Protein AF-A0A820BGQ4-F1 (afdb_monomer_lite)

Foldseek 3Di:
DQVVQQVVQVVCCVPPVDQKDKGKDKDDDVCCCVHDPNPVPDIDIYMDITHCCVPPPVNVVVVVVVVVPD

Structure (mmCIF, N/CA/C/O backbone):
data_AF-A0A820BGQ4-F1
#
_entry.id   AF-A0A820BGQ4-F1
#
loop_
_atom_site.group_PDB
_atom_site.id
_atom_site.type_symbol
_atom_site.label_atom_id
_atom_site.label_alt_id
_atom_site.label_comp_id
_atom_site.label_asym_id
_atom_site.label_entity_id
_atom_site.label_seq_id
_atom_site.pdbx_PDB_ins_code
_atom_site.Cartn_x
_atom_site.Cartn_y
_atom_site.Cartn_z
_atom_site.occupancy
_atom_site.B_iso_or_equiv
_atom_site.auth_seq_id
_atom_site.auth_comp_id
_atom_site.auth_asym_id
_atom_site.auth_atom_id
_atom_site.pdbx_PDB_model_num
ATOM 1 N N . GLN A 1 1 ? -10.919 -2.311 2.637 1.00 89.44 1 GLN A N 1
ATOM 2 C CA . GLN A 1 1 ? -9.797 -1.343 2.620 1.00 89.44 1 GLN A CA 1
ATOM 3 C C . GLN A 1 1 ? -8.556 -1.984 2.004 1.00 89.44 1 GLN A C 1
ATOM 5 O O . GLN A 1 1 ? -7.970 -1.431 1.091 1.00 89.44 1 GLN A O 1
ATOM 10 N N . GLU A 1 2 ? -8.253 -3.208 2.418 1.00 93.69 2 GLU A N 1
ATOM 11 C CA . GLU A 1 2 ? -7.224 -4.130 1.940 1.00 93.69 2 GLU A CA 1
ATOM 12 C C . GLU A 1 2 ? -7.119 -4.184 0.408 1.00 93.69 2 GLU A C 1
ATOM 14 O O . GLU A 1 2 ? -6.037 -3.999 -0.143 1.00 93.69 2 GLU A O 1
ATOM 19 N N . ARG A 1 3 ? -8.251 -4.364 -0.294 1.00 97.00 3 ARG A N 1
ATOM 20 C CA . ARG A 1 3 ? -8.277 -4.385 -1.766 1.00 97.00 3 ARG A CA 1
ATOM 21 C C . ARG A 1 3 ? -7.825 -3.060 -2.381 1.00 97.00 3 ARG A C 1
ATOM 23 O O . ARG A 1 3 ? -7.040 -3.082 -3.317 1.00 97.00 3 ARG A O 1
ATOM 30 N N . LEU A 1 4 ? -8.294 -1.930 -1.849 1.00 97.38 4 LEU A N 1
ATOM 31 C CA . LEU A 1 4 ? -7.911 -0.603 -2.342 1.00 97.38 4 LEU A CA 1
ATOM 32 C C . LEU A 1 4 ? -6.403 -0.382 -2.177 1.00 97.38 4 LEU A C 1
ATOM 34 O O . LEU A 1 4 ? -5.737 0.040 -3.114 1.00 97.38 4 LEU A O 1
ATOM 38 N N . THR A 1 5 ? -5.858 -0.730 -1.013 1.00 97.69 5 THR A N 1
ATOM 39 C CA . THR A 1 5 ? -4.424 -0.613 -0.719 1.00 97.69 5 THR A CA 1
ATOM 40 C C . THR A 1 5 ? -3.576 -1.411 -1.707 1.00 97.69 5 THR A C 1
ATOM 42 O O . THR A 1 5 ? -2.562 -0.911 -2.190 1.00 97.69 5 THR A O 1
ATOM 45 N N . ARG A 1 6 ? -4.017 -2.623 -2.073 1.00 97.81 6 ARG A N 1
ATOM 46 C CA . ARG A 1 6 ? -3.343 -3.424 -3.099 1.00 97.81 6 ARG A CA 1
ATOM 47 C C . ARG A 1 6 ? -3.466 -2.824 -4.502 1.00 97.81 6 ARG A C 1
ATOM 49 O O . ARG A 1 6 ? -2.462 -2.764 -5.197 1.00 97.81 6 ARG A O 1
ATOM 56 N N . GLN A 1 7 ? -4.644 -2.331 -4.883 1.00 98.44 7 GLN A N 1
ATOM 57 C CA . GLN A 1 7 ? -4.849 -1.698 -6.191 1.00 98.44 7 GLN A CA 1
ATOM 58 C C . GLN A 1 7 ? -3.965 -0.460 -6.385 1.00 98.44 7 GLN A C 1
ATOM 60 O O . GLN A 1 7 ? -3.448 -0.251 -7.474 1.00 98.44 7 GLN A O 1
ATOM 65 N N . ILE A 1 8 ? -3.751 0.339 -5.332 1.00 98.31 8 ILE A N 1
ATOM 66 C CA . ILE A 1 8 ? -2.810 1.468 -5.380 1.00 98.31 8 ILE A CA 1
ATOM 67 C C . ILE A 1 8 ? -1.387 0.962 -5.644 1.00 98.31 8 ILE A C 1
ATOM 69 O O . ILE A 1 8 ? -0.694 1.513 -6.493 1.00 98.31 8 ILE A O 1
ATOM 73 N N . ALA A 1 9 ? -0.956 -0.091 -4.943 1.00 98.31 9 ALA A N 1
ATOM 74 C CA . ALA A 1 9 ? 0.384 -0.642 -5.118 1.00 98.31 9 ALA A CA 1
ATOM 75 C C . ALA A 1 9 ? 0.605 -1.190 -6.539 1.00 98.31 9 ALA A C 1
ATOM 77 O O . ALA A 1 9 ? 1.619 -0.878 -7.157 1.00 98.31 9 ALA A O 1
ATOM 78 N N . GLU A 1 10 ? -0.358 -1.951 -7.064 1.00 98.38 10 GLU A N 1
ATOM 79 C CA . GLU A 1 10 ? -0.316 -2.516 -8.422 1.00 98.38 10 GLU A CA 1
ATOM 80 C C . GLU A 1 10 ? -0.341 -1.417 -9.494 1.00 98.38 10 GLU A C 1
ATOM 82 O O . GLU A 1 10 ? 0.438 -1.472 -10.438 1.00 98.38 10 GLU A O 1
ATOM 87 N N . ALA A 1 11 ? -1.159 -0.372 -9.320 1.00 98.56 11 ALA A N 1
ATOM 88 C CA . ALA A 1 11 ? -1.200 0.752 -10.255 1.00 98.56 11 ALA A CA 1
ATOM 89 C C . ALA A 1 11 ? 0.131 1.521 -10.309 1.00 98.56 11 ALA A C 1
ATOM 91 O O . ALA A 1 11 ? 0.549 1.958 -11.379 1.00 98.56 11 ALA A O 1
ATOM 92 N N . ILE A 1 12 ? 0.812 1.686 -9.168 1.00 98.25 12 ILE A N 1
ATOM 93 C CA . ILE A 1 12 ? 2.154 2.286 -9.131 1.00 98.25 12 ILE A CA 1
ATOM 94 C C . ILE A 1 12 ? 3.161 1.361 -9.826 1.00 98.25 12 ILE A C 1
ATOM 96 O O . ILE A 1 12 ? 3.964 1.834 -10.626 1.00 98.25 12 ILE A O 1
ATOM 100 N N . GLU A 1 13 ? 3.116 0.055 -9.550 1.00 98.12 13 GLU A N 1
ATOM 101 C CA . GLU A 1 13 ? 4.001 -0.928 -10.185 1.00 98.12 13 GLU A CA 1
ATOM 102 C C . GLU A 1 13 ? 3.868 -0.904 -11.717 1.00 98.12 13 GLU A C 1
ATOM 104 O O . GLU A 1 13 ? 4.879 -0.802 -12.412 1.00 98.12 13 GLU A O 1
ATOM 109 N N . GLU A 1 14 ? 2.637 -0.892 -12.233 1.00 98.19 14 GLU A N 1
ATOM 110 C CA . GLU A 1 14 ? 2.337 -0.824 -13.668 1.00 98.19 14 GLU A CA 1
ATOM 111 C C . GLU A 1 14 ? 2.749 0.517 -14.299 1.00 98.19 14 GLU A C 1
ATOM 113 O O . GLU A 1 14 ? 3.263 0.554 -15.417 1.00 98.19 14 GLU A O 1
ATOM 118 N N . ALA A 1 15 ? 2.562 1.635 -13.591 1.00 98.44 15 ALA A N 1
ATOM 119 C CA . ALA A 1 15 ? 2.836 2.960 -14.139 1.00 98.44 15 ALA A CA 1
ATOM 120 C C . ALA A 1 15 ? 4.335 3.286 -14.237 1.00 98.44 15 ALA A C 1
ATOM 122 O O . ALA A 1 15 ? 4.757 3.925 -15.203 1.00 98.44 15 ALA A O 1
ATOM 123 N N . VAL A 1 16 ? 5.140 2.899 -13.239 1.00 97.56 16 VAL A N 1
ATOM 124 C CA . VAL A 1 16 ? 6.545 3.345 -13.140 1.00 97.56 16 VAL A CA 1
ATOM 125 C C . VAL A 1 16 ? 7.579 2.221 -13.126 1.00 97.56 16 VAL A C 1
ATOM 127 O O . VAL A 1 16 ? 8.769 2.522 -13.108 1.00 97.56 16 VAL A O 1
ATOM 130 N N . HIS A 1 17 ? 7.159 0.952 -13.179 1.00 97.00 17 HIS A N 1
ATOM 131 C CA . HIS A 1 17 ? 8.041 -0.225 -13.214 1.00 97.00 17 HIS A CA 1
ATOM 132 C C . HIS A 1 17 ? 9.200 -0.166 -12.191 1.00 97.00 17 HIS A C 1
ATOM 134 O O . HIS A 1 17 ? 10.371 -0.295 -12.562 1.00 97.00 17 HIS A O 1
ATOM 140 N N . PRO A 1 18 ? 8.915 0.084 -10.899 1.00 97.75 18 PRO A N 1
ATOM 141 C CA . PRO A 1 18 ? 9.953 0.283 -9.900 1.00 97.75 18 PRO A CA 1
ATOM 142 C C . PRO A 1 18 ? 10.539 -1.059 -9.435 1.00 97.75 18 PRO A C 1
ATOM 144 O O . PRO A 1 18 ? 9.948 -2.118 -9.622 1.00 97.75 18 PRO A O 1
ATOM 147 N N . HIS A 1 19 ? 11.667 -1.022 -8.717 1.00 97.25 19 HIS A N 1
ATOM 148 C CA . HIS A 1 19 ? 12.203 -2.219 -8.047 1.00 97.25 19 HIS A CA 1
ATOM 149 C C . HIS A 1 19 ? 11.271 -2.764 -6.944 1.00 97.25 19 HIS A C 1
ATOM 151 O O . HIS A 1 19 ? 11.379 -3.921 -6.541 1.00 97.25 19 HIS A O 1
ATOM 157 N N . GLY A 1 20 ? 10.359 -1.941 -6.430 1.00 97.62 20 GLY A N 1
ATOM 158 C CA . GLY A 1 20 ? 9.315 -2.358 -5.506 1.00 97.62 20 GLY A CA 1
ATOM 159 C C . GLY A 1 20 ? 8.408 -1.200 -5.117 1.00 97.62 20 GLY A C 1
ATOM 160 O O . GLY A 1 20 ? 8.740 -0.035 -5.336 1.00 97.62 20 GLY A O 1
ATOM 161 N N . VAL A 1 21 ? 7.270 -1.534 -4.512 1.00 98.19 21 VAL A N 1
ATOM 162 C CA . VAL A 1 21 ? 6.272 -0.566 -4.042 1.00 98.19 21 VAL A CA 1
ATOM 163 C C . VAL A 1 21 ? 5.863 -0.911 -2.615 1.00 98.19 21 VAL A C 1
ATOM 165 O O . VAL A 1 21 ? 5.500 -2.052 -2.334 1.00 98.19 21 VAL A O 1
ATOM 168 N N . GLY A 1 22 ? 5.889 0.076 -1.721 1.00 97.38 22 GLY A N 1
ATOM 169 C CA . GLY A 1 22 ? 5.316 -0.015 -0.380 1.00 97.38 22 GLY A CA 1
ATOM 170 C C . GLY A 1 22 ? 4.179 0.990 -0.216 1.00 97.38 22 GLY A C 1
ATOM 171 O O . GLY A 1 22 ? 4.384 2.189 -0.388 1.00 97.38 22 GLY A O 1
ATOM 172 N N . VAL A 1 23 ? 2.977 0.516 0.120 1.00 97.56 23 VAL A N 1
ATOM 173 C CA . VAL A 1 23 ? 1.799 1.363 0.370 1.00 97.56 23 VAL A CA 1
ATOM 174 C C . VAL A 1 23 ? 1.270 1.084 1.768 1.00 97.56 23 VAL A C 1
ATOM 176 O O . VAL A 1 23 ? 1.015 -0.069 2.112 1.00 97.56 23 VAL A O 1
ATOM 179 N N . ILE A 1 24 ? 1.056 2.139 2.555 1.00 96.44 24 ILE A N 1
ATOM 180 C CA . ILE A 1 24 ? 0.391 2.086 3.861 1.00 96.44 24 ILE A CA 1
ATOM 181 C C . ILE A 1 24 ? -0.768 3.073 3.827 1.00 96.44 24 ILE A C 1
ATOM 183 O O . ILE A 1 24 ? -0.595 4.237 3.473 1.00 96.44 24 ILE A O 1
ATOM 187 N N . VAL A 1 25 ? -1.956 2.596 4.187 1.00 94.88 25 VAL A N 1
ATOM 188 C CA . VAL A 1 25 ? -3.170 3.408 4.269 1.00 94.88 25 VAL A CA 1
ATOM 189 C C . VAL A 1 25 ? -3.743 3.274 5.664 1.00 94.88 25 VAL A C 1
ATOM 191 O O . VAL A 1 25 ? -4.076 2.167 6.095 1.00 94.88 25 VAL A O 1
ATOM 194 N N . GLU A 1 26 ? -3.904 4.411 6.327 1.00 93.12 26 GLU A N 1
ATOM 195 C CA . GLU A 1 26 ? -4.588 4.532 7.604 1.00 93.12 26 GLU A CA 1
ATOM 196 C C . GLU A 1 26 ? -5.844 5.380 7.433 1.00 93.12 26 GLU A C 1
ATOM 198 O O . GLU A 1 26 ? -5.791 6.498 6.917 1.00 93.12 26 GLU A O 1
ATOM 203 N N . CYS A 1 27 ? -6.990 4.845 7.846 1.00 90.94 27 CYS A N 1
ATOM 204 C CA . CYS A 1 27 ? -8.240 5.586 7.773 1.00 90.94 27 CYS A CA 1
ATOM 205 C C . CYS A 1 27 ? -9.222 5.212 8.883 1.00 90.94 27 CYS A C 1
ATOM 207 O O . CYS A 1 27 ? -9.128 4.159 9.520 1.00 90.94 27 CYS A O 1
ATOM 209 N N . VAL A 1 28 ? -10.200 6.096 9.070 1.00 90.44 28 VAL A N 1
ATOM 210 C CA . VAL A 1 28 ? -11.349 5.911 9.957 1.00 90.44 28 VAL A CA 1
ATOM 211 C C . VAL A 1 28 ? -12.578 5.592 9.109 1.00 90.44 28 VAL A C 1
ATOM 213 O O . VAL A 1 28 ? -12.894 6.305 8.156 1.00 90.44 28 VAL A O 1
ATOM 216 N N . HIS A 1 29 ? -13.300 4.529 9.466 1.00 90.19 29 HIS A N 1
ATOM 217 C CA . HIS A 1 29 ? -14.528 4.134 8.775 1.00 90.19 29 HIS A CA 1
ATOM 218 C C . HIS A 1 29 ? -15.726 4.862 9.377 1.00 90.19 29 HIS A C 1
ATOM 220 O O . HIS A 1 29 ? -16.253 4.454 10.410 1.00 90.19 29 HIS A O 1
ATOM 226 N N . MET A 1 30 ? -16.208 5.923 8.723 1.00 86.19 30 MET A N 1
ATOM 227 C CA . MET A 1 30 ? -17.336 6.707 9.254 1.00 86.19 30 MET A CA 1
ATOM 228 C C . MET A 1 30 ? -18.620 5.890 9.436 1.00 86.19 30 MET A C 1
ATOM 230 O O . MET A 1 30 ? -19.403 6.175 10.340 1.00 86.19 30 MET A O 1
ATOM 234 N N . CYS A 1 31 ? -18.812 4.824 8.657 1.00 84.69 31 CYS A N 1
ATOM 235 C CA . CYS A 1 31 ? -19.904 3.876 8.866 1.00 84.69 31 CYS A CA 1
ATOM 236 C C . CYS A 1 31 ? -19.820 3.116 10.204 1.00 84.69 31 CYS A C 1
ATOM 238 O O . CYS A 1 31 ? -20.862 2.694 10.689 1.00 84.69 31 CYS A O 1
ATOM 240 N N . MET A 1 32 ? -18.631 2.976 10.804 1.00 82.38 32 MET A N 1
ATOM 241 C CA . MET A 1 32 ? -18.407 2.380 12.133 1.00 82.38 32 MET A CA 1
ATOM 242 C C . MET A 1 32 ? -18.406 3.417 13.267 1.00 82.38 32 MET A C 1
ATOM 244 O O . MET A 1 32 ? -18.616 3.064 14.430 1.00 82.38 32 MET A O 1
ATOM 248 N N . VAL A 1 33 ? -18.158 4.688 12.938 1.00 80.75 33 VAL A N 1
ATOM 249 C CA . VAL A 1 33 ? -18.148 5.806 13.895 1.00 80.75 33 VAL A CA 1
ATOM 250 C C . VAL A 1 33 ? -19.552 6.361 14.117 1.00 80.75 33 VAL A C 1
ATOM 252 O O . VAL A 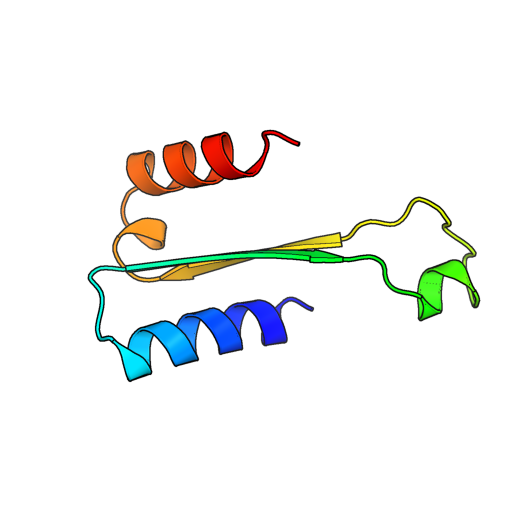1 33 ? -19.975 6.537 15.254 1.00 80.75 33 VAL A O 1
ATOM 255 N N . MET A 1 34 ? -20.285 6.633 13.036 1.00 77.56 34 MET A N 1
ATOM 256 C CA . MET A 1 34 ? -21.588 7.311 13.081 1.00 77.56 34 MET A CA 1
ATOM 257 C C . MET A 1 34 ? -22.779 6.352 13.097 1.00 77.56 34 MET A C 1
ATOM 259 O O . MET A 1 34 ? -23.899 6.762 13.3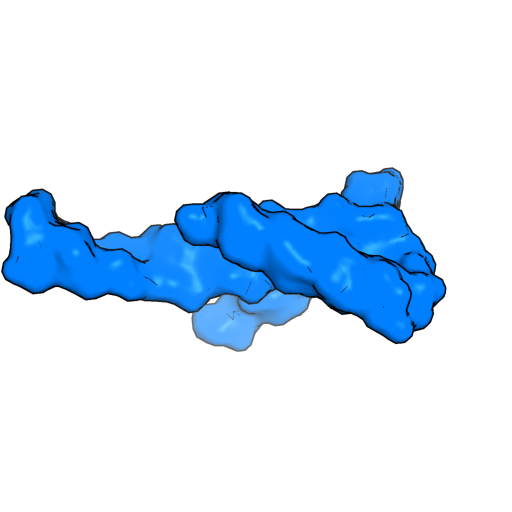95 1.00 77.56 34 MET A O 1
ATOM 263 N N . ARG A 1 35 ? -22.569 5.087 12.730 1.00 70.06 35 ARG A N 1
ATOM 264 C CA . ARG A 1 35 ? -23.604 4.048 12.685 1.00 70.06 35 ARG A CA 1
ATOM 265 C C . ARG A 1 35 ? -23.037 2.742 13.257 1.00 70.06 35 ARG A C 1
ATOM 267 O O . ARG A 1 35 ? -21.826 2.573 13.365 1.00 70.06 35 ARG A O 1
ATOM 274 N N . GLY A 1 36 ? -23.904 1.816 13.662 1.00 65.44 36 GLY A N 1
ATOM 275 C CA . GLY A 1 36 ? -23.471 0.524 14.211 1.00 65.44 36 GLY A CA 1
ATOM 276 C C . GLY A 1 36 ? -22.776 0.642 15.575 1.00 65.44 36 GLY A C 1
ATOM 277 O O . GLY A 1 36 ? -23.303 1.279 16.476 1.00 65.44 36 GLY A O 1
ATOM 278 N N . ALA A 1 37 ? -21.608 0.011 15.737 1.00 70.50 37 ALA A N 1
ATOM 279 C CA . ALA A 1 37 ? -20.914 -0.172 17.022 1.00 70.50 37 ALA A CA 1
ATOM 280 C C . ALA A 1 37 ? -20.308 1.103 17.658 1.00 70.50 37 ALA A C 1
ATOM 282 O O . ALA A 1 37 ? -19.684 0.999 18.712 1.00 70.50 37 ALA A O 1
ATOM 283 N N . GLN A 1 38 ? -20.451 2.275 17.020 1.00 75.44 38 GLN A N 1
ATOM 284 C CA . GLN A 1 38 ? -20.051 3.597 17.537 1.00 75.44 38 GLN A CA 1
ATOM 285 C C . GLN A 1 38 ? -18.616 3.651 18.094 1.00 75.44 38 GLN A C 1
ATOM 287 O O . GLN A 1 38 ? -18.336 4.266 19.125 1.00 75.44 38 GLN A O 1
ATOM 292 N N . LYS A 1 39 ? -17.664 3.010 17.404 1.00 74.06 39 LYS A N 1
ATOM 293 C CA . LYS A 1 39 ? -16.254 3.014 17.820 1.00 74.06 39 LYS A CA 1
ATOM 294 C C . LYS A 1 39 ? -15.550 4.266 17.307 1.00 74.06 39 LYS A C 1
ATOM 296 O O . LYS A 1 39 ? -14.884 4.235 16.272 1.00 74.06 39 LYS A O 1
ATOM 301 N N . VAL A 1 40 ? -15.665 5.348 18.074 1.00 67.81 40 VAL A N 1
ATOM 302 C CA . VAL A 1 40 ? -15.096 6.678 17.771 1.00 67.81 40 VAL A CA 1
ATOM 303 C C . VAL A 1 40 ? -13.576 6.640 17.554 1.00 67.81 40 VAL A C 1
ATOM 305 O O . VAL A 1 40 ? -13.056 7.377 16.727 1.00 67.81 40 VAL A O 1
ATOM 308 N N . ASN A 1 41 ? -12.875 5.711 18.212 1.00 76.25 41 ASN A N 1
ATOM 309 C CA . ASN A 1 41 ? -11.420 5.555 18.104 1.00 76.25 41 ASN A CA 1
ATOM 310 C C . ASN A 1 41 ? -10.990 4.431 17.144 1.00 76.25 41 ASN A C 1
ATOM 312 O O . ASN A 1 41 ? -9.856 3.960 17.217 1.00 76.25 41 ASN A O 1
ATOM 316 N N . SER A 1 42 ? -11.883 3.938 16.278 1.00 82.81 42 SER A N 1
ATOM 317 C CA . SER A 1 42 ? -11.503 2.903 15.312 1.00 82.81 42 SER A CA 1
ATOM 318 C C . SER A 1 42 ? -10.655 3.498 14.184 1.00 82.81 42 SER A C 1
ATOM 320 O O . SER A 1 42 ? -11.142 4.236 13.330 1.00 82.81 42 SER A O 1
ATOM 322 N N . ARG A 1 43 ? -9.365 3.156 14.181 1.00 87.44 43 ARG A N 1
ATOM 323 C CA . ARG A 1 43 ? -8.465 3.337 13.040 1.00 87.44 43 ARG A CA 1
ATOM 324 C C . ARG A 1 43 ? -8.100 1.974 12.486 1.00 87.44 43 ARG A C 1
ATOM 326 O O . ARG A 1 43 ? -7.812 1.043 13.239 1.00 87.44 43 ARG A O 1
ATOM 333 N N . THR A 1 44 ? -8.136 1.858 11.168 1.00 91.19 44 THR A N 1
ATOM 334 C CA . THR A 1 44 ? -7.711 0.652 10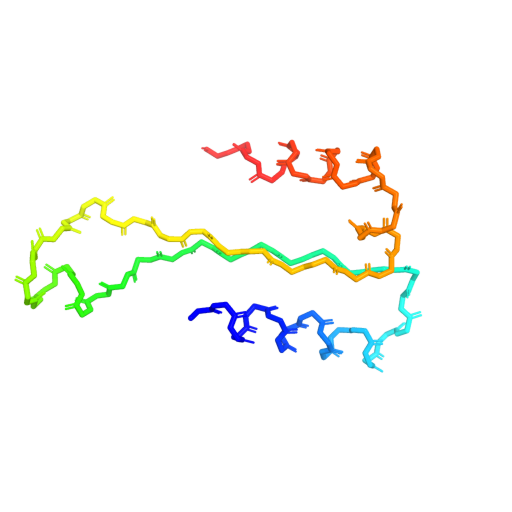.467 1.00 91.19 44 THR A CA 1
ATOM 335 C C . THR A 1 44 ? -6.535 1.013 9.585 1.00 91.19 44 THR A C 1
ATOM 337 O O . THR A 1 44 ? -6.648 1.874 8.709 1.00 91.19 44 THR A O 1
ATOM 340 N N . THR A 1 45 ? -5.420 0.328 9.811 1.00 93.06 45 THR A N 1
ATOM 341 C CA . THR A 1 45 ? -4.207 0.453 9.007 1.00 93.06 45 THR A CA 1
ATOM 342 C C . THR A 1 45 ? -4.064 -0.796 8.151 1.00 93.06 45 THR A C 1
ATOM 344 O O . THR A 1 45 ? -4.153 -1.920 8.640 1.00 93.06 45 THR A O 1
ATOM 347 N N . THR A 1 46 ? -3.854 -0.600 6.858 1.00 95.38 46 THR A N 1
ATOM 348 C CA . THR A 1 46 ? -3.615 -1.669 5.882 1.00 95.38 46 THR A CA 1
ATOM 349 C C . THR A 1 46 ? -2.348 -1.364 5.110 1.00 95.38 46 THR A C 1
ATOM 351 O O . THR A 1 46 ? -2.080 -0.194 4.838 1.00 95.38 46 THR A O 1
ATOM 354 N N . ALA A 1 47 ? -1.622 -2.397 4.698 1.00 96.00 47 ALA A N 1
ATOM 355 C CA . ALA A 1 47 ? -0.423 -2.241 3.892 1.00 96.00 47 ALA A CA 1
ATOM 356 C C . ALA A 1 47 ? -0.395 -3.228 2.720 1.00 96.00 47 ALA A C 1
ATOM 358 O O . ALA A 1 47 ? -0.956 -4.321 2.809 1.00 96.00 47 ALA A O 1
ATOM 359 N N . ALA A 1 48 ? 0.275 -2.842 1.638 1.00 97.75 48 ALA A N 1
ATOM 360 C CA . ALA A 1 48 ? 0.597 -3.702 0.506 1.00 97.75 48 ALA A CA 1
ATOM 361 C C . ALA A 1 48 ? 2.059 -3.476 0.109 1.00 97.75 48 ALA A C 1
ATOM 363 O O . ALA A 1 48 ? 2.483 -2.333 -0.055 1.00 97.75 48 ALA A O 1
ATOM 364 N N . MET A 1 49 ? 2.809 -4.570 -0.034 1.00 97.56 49 MET A N 1
ATOM 365 C CA . MET A 1 49 ? 4.223 -4.550 -0.411 1.00 97.56 49 MET A CA 1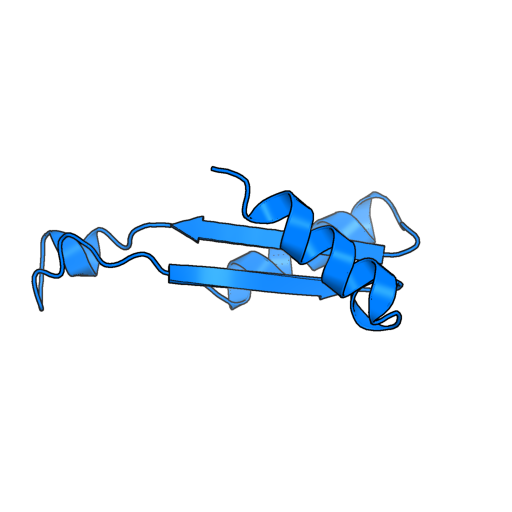
ATOM 366 C C . MET A 1 49 ? 4.436 -5.382 -1.678 1.00 97.56 49 MET A C 1
ATOM 368 O O . MET A 1 49 ? 3.932 -6.507 -1.769 1.00 97.56 49 MET A O 1
ATOM 372 N N . LEU A 1 50 ? 5.194 -4.839 -2.627 1.00 98.25 50 LEU A N 1
ATOM 373 C CA . LEU A 1 50 ? 5.580 -5.447 -3.903 1.00 98.25 50 LEU A CA 1
ATOM 374 C C . LEU A 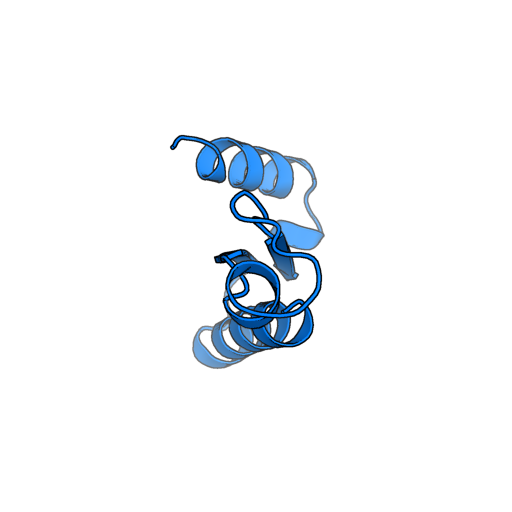1 50 ? 7.097 -5.303 -4.113 1.00 98.25 50 LEU A C 1
ATOM 376 O O . LEU A 1 50 ? 7.724 -4.403 -3.542 1.00 98.25 50 LEU A O 1
ATOM 380 N N . GLY A 1 51 ? 7.680 -6.183 -4.930 1.00 97.81 51 GLY A N 1
ATOM 381 C CA . GLY A 1 51 ? 9.119 -6.211 -5.225 1.00 97.81 51 GLY A CA 1
ATOM 382 C C . GLY A 1 51 ? 9.992 -6.206 -3.965 1.00 97.81 51 GLY A C 1
ATOM 383 O O . GLY A 1 51 ? 9.694 -6.905 -2.993 1.00 97.81 51 GLY A O 1
ATOM 384 N N . ILE A 1 52 ? 11.030 -5.363 -3.942 1.00 97.81 52 ILE A N 1
ATOM 385 C CA . ILE A 1 52 ? 11.997 -5.296 -2.830 1.00 97.81 52 ILE A CA 1
ATOM 386 C C . ILE A 1 52 ? 11.358 -5.056 -1.450 1.00 97.81 52 ILE A C 1
ATOM 388 O O . ILE A 1 52 ? 11.862 -5.571 -0.459 1.00 97.81 52 ILE A O 1
ATOM 392 N N . PHE A 1 53 ? 10.214 -4.363 -1.363 1.00 97.44 53 PHE A N 1
ATOM 393 C CA . PHE A 1 53 ? 9.515 -4.148 -0.085 1.00 97.44 53 PHE A CA 1
ATOM 394 C C . PHE A 1 53 ? 8.815 -5.412 0.438 1.00 97.44 53 PHE A C 1
ATOM 396 O O . PHE A 1 53 ? 8.485 -5.506 1.622 1.00 97.44 53 PHE A O 1
ATOM 403 N N . ARG A 1 54 ? 8.532 -6.385 -0.434 1.00 96.88 54 ARG A N 1
ATOM 404 C CA . ARG A 1 54 ? 8.000 -7.697 -0.047 1.00 96.88 54 ARG A CA 1
ATOM 405 C C . ARG A 1 54 ? 9.125 -8.692 0.206 1.00 96.88 54 ARG A C 1
ATOM 407 O O . ARG A 1 54 ? 9.040 -9.460 1.165 1.00 96.88 54 ARG A O 1
ATOM 414 N N . ASP A 1 55 ? 10.138 -8.664 -0.647 1.00 97.69 55 ASP A N 1
ATOM 415 C CA . ASP A 1 55 ? 11.118 -9.738 -0.752 1.00 97.69 55 ASP A CA 1
ATOM 416 C C . ASP A 1 55 ? 12.331 -9.514 0.178 1.00 97.69 55 ASP A C 1
ATOM 418 O O . ASP A 1 55 ? 12.893 -10.490 0.674 1.00 97.69 55 ASP A O 1
ATOM 422 N N . ASP A 1 56 ? 12.680 -8.260 0.509 1.00 97.88 56 ASP A N 1
ATOM 423 C CA . ASP A 1 56 ? 13.702 -7.939 1.515 1.00 97.88 56 ASP A CA 1
ATOM 424 C C . ASP A 1 56 ? 13.085 -7.513 2.856 1.00 97.88 56 ASP A C 1
ATOM 426 O O . ASP A 1 56 ? 12.390 -6.500 2.983 1.00 97.88 56 ASP A O 1
ATOM 430 N N . VAL A 1 57 ? 13.387 -8.293 3.896 1.00 96.38 57 VAL A N 1
ATOM 431 C CA . VAL A 1 57 ? 12.905 -8.054 5.260 1.00 96.38 57 VAL A CA 1
ATOM 432 C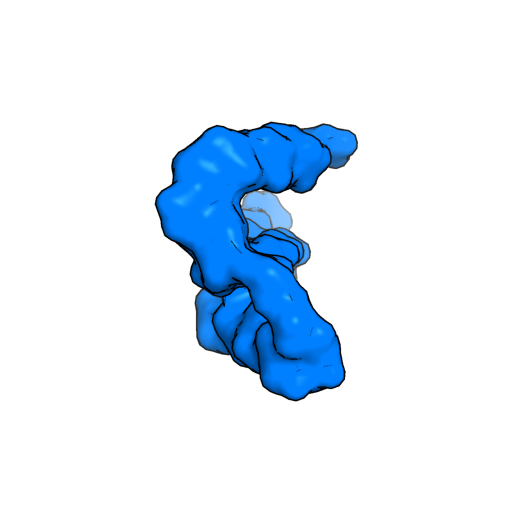 C . VAL A 1 57 ? 13.443 -6.736 5.815 1.00 96.38 57 VAL A C 1
ATOM 434 O O . VAL A 1 57 ? 12.677 -6.010 6.444 1.00 96.38 57 VAL A O 1
ATOM 437 N N . LYS A 1 58 ? 14.713 -6.395 5.553 1.00 97.00 58 LYS A N 1
ATOM 438 C CA . LYS A 1 58 ? 15.331 -5.178 6.104 1.00 97.00 58 LYS A CA 1
ATOM 439 C C . LYS A 1 58 ? 14.690 -3.921 5.527 1.00 97.00 58 LYS A C 1
ATOM 441 O O . LYS A 1 58 ? 14.247 -3.064 6.287 1.00 97.00 58 LYS A O 1
ATOM 446 N N . THR A 1 59 ? 14.555 -3.864 4.202 1.00 95.94 59 THR A N 1
ATOM 447 C CA . THR A 1 59 ? 13.852 -2.778 3.503 1.00 95.94 59 THR A CA 1
ATOM 448 C C . THR A 1 59 ? 12.414 -2.629 4.005 1.00 95.94 59 THR A C 1
ATOM 450 O O . THR A 1 59 ? 11.953 -1.517 4.268 1.00 95.94 59 THR A O 1
ATOM 453 N N . ARG A 1 60 ? 11.695 -3.747 4.189 1.00 96.06 60 ARG A N 1
ATOM 454 C CA . ARG A 1 60 ? 10.330 -3.723 4.732 1.00 96.06 60 ARG A CA 1
ATOM 455 C C . ARG A 1 60 ? 10.277 -3.154 6.148 1.00 96.06 60 ARG A C 1
ATOM 457 O O . ARG A 1 60 ? 9.379 -2.371 6.451 1.00 96.06 60 ARG A O 1
ATOM 464 N N . GLU A 1 61 ? 11.190 -3.569 7.018 1.00 95.31 61 GLU A N 1
ATOM 465 C CA . GLU A 1 61 ? 11.244 -3.104 8.404 1.00 95.31 61 GLU A CA 1
ATOM 466 C C . GLU A 1 61 ? 11.581 -1.617 8.492 1.00 95.31 61 GLU A C 1
ATOM 468 O O . GLU A 1 61 ? 10.868 -0.888 9.179 1.00 95.31 61 GLU A O 1
ATOM 473 N N . GLU A 1 62 ? 12.588 -1.151 7.752 1.00 95.38 62 GLU A N 1
ATOM 474 C CA . GLU A 1 62 ? 12.963 0.265 7.696 1.00 95.38 62 GLU A CA 1
ATOM 475 C C . GLU A 1 62 ? 11.790 1.133 7.219 1.00 95.38 62 GLU A C 1
ATOM 477 O O . GLU A 1 62 ? 11.433 2.120 7.868 1.00 95.38 62 GLU A O 1
ATOM 482 N N . PHE A 1 63 ? 11.111 0.710 6.150 1.00 94.81 63 PHE A N 1
ATOM 483 C CA . PHE A 1 63 ? 9.921 1.388 5.640 1.00 94.81 63 PHE A CA 1
ATOM 484 C C . PHE A 1 63 ? 8.800 1.478 6.688 1.00 94.81 63 PHE A C 1
ATOM 486 O O . PHE A 1 63 ? 8.243 2.554 6.928 1.00 94.81 63 PHE A O 1
ATOM 493 N N . LEU A 1 64 ? 8.488 0.360 7.353 1.00 92.62 64 LEU A N 1
ATOM 494 C CA . LEU A 1 64 ? 7.468 0.324 8.402 1.00 92.62 64 LEU A CA 1
ATOM 495 C C . LEU A 1 64 ? 7.862 1.171 9.619 1.00 92.62 64 LEU A C 1
ATOM 497 O O . LEU A 1 64 ? 6.981 1.772 10.234 1.00 92.62 64 LEU A O 1
ATOM 501 N N . MET A 1 65 ? 9.147 1.247 9.970 1.00 92.69 65 MET A N 1
ATOM 502 C CA . MET A 1 65 ? 9.625 2.107 11.056 1.00 92.69 65 MET A CA 1
ATOM 503 C C . MET A 1 65 ? 9.440 3.587 10.720 1.00 92.69 65 MET A C 1
ATOM 505 O O . MET A 1 65 ? 8.829 4.306 11.508 1.00 92.69 65 MET A O 1
ATOM 509 N N . LEU A 1 66 ? 9.881 4.029 9.538 1.00 90.31 66 LEU A N 1
ATOM 510 C CA . LEU A 1 66 ? 9.758 5.427 9.108 1.00 90.31 66 LEU A CA 1
ATOM 511 C C . LEU A 1 66 ? 8.293 5.886 9.050 1.00 90.31 66 LEU A C 1
ATOM 513 O O . LEU A 1 66 ? 7.973 7.008 9.445 1.00 90.31 66 LEU A O 1
ATOM 517 N N . SER A 1 67 ? 7.390 4.997 8.629 1.00 84.44 67 SER A N 1
ATOM 518 C CA . SER A 1 67 ? 5.959 5.295 8.488 1.00 84.44 67 SER A CA 1
ATOM 519 C C . SER A 1 67 ? 5.197 5.537 9.801 1.00 84.44 67 SER A C 1
ATOM 521 O O . SER A 1 67 ? 4.101 6.091 9.766 1.00 84.44 67 SER A O 1
ATOM 523 N N . LYS A 1 68 ? 5.752 5.145 10.958 1.00 74.25 68 LYS A N 1
ATOM 524 C CA . LYS A 1 68 ? 5.092 5.253 12.276 1.00 74.25 68 LYS A CA 1
ATOM 525 C C . LYS A 1 68 ? 5.355 6.577 13.006 1.00 74.25 68 LYS A C 1
ATOM 527 O O . LYS A 1 68 ? 4.927 6.724 14.145 1.00 74.25 68 LYS A O 1
ATOM 532 N N . THR A 1 69 ? 6.057 7.526 12.390 1.00 59.62 69 THR A N 1
ATOM 533 C CA . THR A 1 69 ? 6.576 8.734 13.065 1.00 59.62 69 THR A CA 1
ATOM 534 C C . THR A 1 69 ? 5.562 9.894 13.150 1.00 59.62 69 THR A C 1
ATOM 536 O O . THR A 1 69 ? 5.933 11.041 12.925 1.00 59.62 69 THR A O 1
ATOM 539 N N . ASN A 1 70 ? 4.289 9.627 13.463 1.00 49.44 70 ASN A N 1
ATOM 540 C CA . ASN A 1 70 ? 3.273 10.665 13.721 1.00 49.44 70 ASN A CA 1
ATOM 541 C C . ASN A 1 70 ? 2.651 10.515 15.109 1.00 49.44 70 ASN A C 1
ATOM 543 O O . ASN A 1 70 ? 2.202 9.391 15.425 1.00 49.44 70 ASN A O 1
#

Sequence (70 aa):
QERLTRQIAEAIEEAVHPHGVGVIVECVHMCMVMRGAQKVNSRTTTAAMLGIFRDDVKTREEFLMLSKTN

InterPro domains:
  IPR001474 GTP cyclohydrolase I [PTHR11109] (1-68)
  IPR020602 GTP cyclohydrolase I domain [PF01227] (1-66)
  IPR043133 GTP cyclohydrolase I, C-terminal/NADPH-dependent 7-cyano-7-deazaguanine reductase [G3DSA:3.30.1130.10] (1-70)

Secondary structure (DSSP, 8-state):
-HHHHHHHHHHHHHHH--SEEEEEEEE--HHHHSSTT--TT--EEEEEEEEHHHH-HHHHHHHHHHTT--

pLDDT: mean 90.64, std 10.69, range [49.44, 98.56]

Radius of gyration: 14.53 Å; chains: 1; bounding box: 39×20×32 Å

Organism: NCBI:txid433720